Protein AF-A0A7C1ZMS7-F1 (afdb_monomer_lite)

Radius of gyration: 22.12 Å; chains: 1; bounding box: 70×26×34 Å

Structure (mmCIF, N/CA/C/O backbone):
data_AF-A0A7C1ZMS7-F1
#
_entry.id   AF-A0A7C1ZMS7-F1
#
loop_
_atom_site.group_PDB
_atom_site.id
_atom_site.type_symbol
_atom_site.label_atom_id
_atom_site.label_alt_id
_atom_site.label_comp_id
_atom_site.label_asym_id
_atom_site.label_entity_id
_atom_site.label_seq_id
_atom_site.pdbx_PDB_ins_code
_atom_site.Cartn_x
_atom_site.Cartn_y
_atom_site.Cartn_z
_atom_site.occupancy
_atom_site.B_iso_or_equiv
_atom_site.auth_seq_id
_atom_site.auth_comp_id
_atom_site.auth_asym_id
_atom_site.auth_atom_id
_atom_site.pdbx_PDB_model_num
ATOM 1 N N . MET A 1 1 ? 53.573 1.572 -4.766 1.00 58.03 1 MET A N 1
ATOM 2 C CA . MET A 1 1 ? 52.845 0.411 -4.200 1.00 58.03 1 MET A CA 1
ATOM 3 C C . MET A 1 1 ? 51.619 0.790 -3.358 1.00 58.03 1 MET A C 1
ATOM 5 O O . MET A 1 1 ? 50.557 0.246 -3.617 1.00 58.03 1 MET A O 1
ATOM 9 N N . LEU A 1 2 ? 51.682 1.760 -2.434 1.00 72.56 2 LEU A N 1
ATOM 10 C CA . LEU A 1 2 ? 50.532 2.152 -1.585 1.00 72.56 2 LEU A CA 1
ATOM 11 C C . LEU A 1 2 ? 49.310 2.748 -2.324 1.00 72.56 2 LEU A C 1
ATOM 13 O O . LEU A 1 2 ? 48.178 2.602 -1.866 1.00 72.56 2 LEU A O 1
ATOM 17 N N . LYS A 1 3 ? 49.507 3.375 -3.492 1.00 65.75 3 LYS A N 1
ATOM 18 C CA . LYS A 1 3 ? 48.408 3.945 -4.304 1.00 65.75 3 LYS A CA 1
ATOM 19 C C . LYS A 1 3 ? 47.444 2.879 -4.857 1.00 65.75 3 LYS A C 1
ATOM 21 O O . LYS A 1 3 ? 46.276 3.170 -5.088 1.00 65.75 3 LYS A O 1
ATOM 26 N N . TRP A 1 4 ? 47.908 1.639 -5.012 1.00 68.06 4 TRP A N 1
ATOM 27 C CA . TRP A 1 4 ? 47.104 0.517 -5.513 1.00 68.06 4 TRP A CA 1
ATOM 28 C C . TRP A 1 4 ? 46.163 -0.060 -4.446 1.00 68.06 4 TRP A C 1
ATOM 30 O O . TRP A 1 4 ? 45.035 -0.449 -4.742 1.00 68.06 4 TRP A O 1
ATOM 40 N N . PHE A 1 5 ? 46.599 -0.050 -3.185 1.00 76.00 5 PHE A N 1
ATOM 41 C CA . PHE A 1 5 ? 45.799 -0.512 -2.052 1.00 76.00 5 PHE A CA 1
ATOM 42 C C . PHE A 1 5 ? 44.733 0.511 -1.637 1.00 76.00 5 PHE A C 1
ATOM 44 O O . PHE A 1 5 ? 43.619 0.120 -1.297 1.00 76.00 5 PHE A O 1
ATOM 51 N N . LYS A 1 6 ? 45.024 1.817 -1.756 1.00 70.25 6 LYS A N 1
ATOM 52 C CA . LYS A 1 6 ? 44.030 2.884 -1.537 1.00 70.25 6 LYS A CA 1
ATOM 53 C C . LYS A 1 6 ? 42.895 2.828 -2.571 1.00 70.25 6 LYS A C 1
ATOM 55 O O . LYS A 1 6 ? 41.732 2.821 -2.182 1.00 70.25 6 LYS A O 1
ATOM 60 N N . LYS A 1 7 ? 43.232 2.628 -3.853 1.00 64.12 7 LYS A N 1
ATOM 61 C CA . LYS A 1 7 ? 42.255 2.446 -4.941 1.00 64.12 7 LYS A CA 1
ATOM 62 C C . LYS A 1 7 ? 41.354 1.219 -4.728 1.00 64.12 7 LYS A C 1
ATOM 64 O O . LYS A 1 7 ? 40.158 1.296 -4.976 1.00 64.12 7 LYS A O 1
ATOM 69 N N . LYS A 1 8 ? 41.891 0.103 -4.211 1.00 59.81 8 LYS A N 1
ATOM 70 C CA . LYS A 1 8 ? 41.090 -1.085 -3.845 1.00 59.81 8 LYS A CA 1
ATOM 71 C C . LYS A 1 8 ? 40.156 -0.843 -2.652 1.00 59.81 8 LYS A C 1
ATOM 73 O O . LYS A 1 8 ? 39.054 -1.381 -2.644 1.00 59.81 8 LYS A O 1
ATOM 78 N N . LYS A 1 9 ? 40.570 -0.040 -1.664 1.00 60.09 9 LYS A N 1
ATOM 79 C CA . LYS A 1 9 ? 39.741 0.307 -0.495 1.00 60.09 9 LYS A CA 1
ATOM 80 C C . LYS A 1 9 ? 38.590 1.254 -0.868 1.00 60.09 9 LYS A C 1
ATOM 82 O O . LYS A 1 9 ? 37.492 1.090 -0.351 1.00 60.09 9 LYS A O 1
ATOM 87 N N . GLU A 1 10 ? 38.823 2.174 -1.806 1.00 58.28 10 GLU A N 1
ATOM 88 C CA . GLU A 1 10 ? 37.791 3.051 -2.385 1.00 58.28 10 GLU A CA 1
ATOM 89 C C . GLU A 1 10 ? 36.828 2.278 -3.310 1.00 58.28 10 GLU A C 1
ATOM 91 O O . GLU A 1 10 ? 35.621 2.469 -3.227 1.00 58.28 10 GLU A O 1
ATOM 96 N N . GLN A 1 11 ? 37.319 1.316 -4.103 1.00 56.75 11 GLN A N 1
ATOM 97 C CA . GLN A 1 11 ? 36.472 0.457 -4.952 1.00 56.75 11 GLN A CA 1
ATOM 98 C C . GLN A 1 11 ? 35.642 -0.580 -4.171 1.00 56.75 11 GLN A C 1
ATOM 100 O O . GLN A 1 11 ? 34.615 -1.039 -4.664 1.00 56.75 11 GLN A O 1
ATOM 105 N N . ALA A 1 12 ? 36.047 -0.947 -2.951 1.00 56.03 12 ALA A N 1
ATOM 106 C CA . ALA A 1 12 ? 35.298 -1.869 -2.090 1.00 56.03 12 ALA A CA 1
ATOM 107 C C . ALA A 1 12 ? 34.083 -1.222 -1.390 1.00 56.03 12 ALA A C 1
ATOM 109 O O . ALA A 1 12 ? 33.251 -1.937 -0.826 1.00 56.03 12 ALA A O 1
ATOM 110 N N . LEU A 1 13 ? 33.967 0.112 -1.420 1.00 54.50 13 LEU A N 1
ATOM 111 C CA . LEU A 1 13 ? 32.829 0.853 -0.862 1.00 54.50 13 LEU A CA 1
ATOM 112 C C . LEU A 1 13 ? 31.648 0.962 -1.835 1.00 54.50 13 LEU A C 1
ATOM 114 O O . LEU A 1 13 ? 30.526 1.209 -1.394 1.00 54.50 13 LEU A O 1
ATOM 118 N N . GLU A 1 14 ? 31.843 0.661 -3.121 1.00 60.34 14 GLU A N 1
ATOM 119 C CA . GLU A 1 14 ? 30.737 0.449 -4.0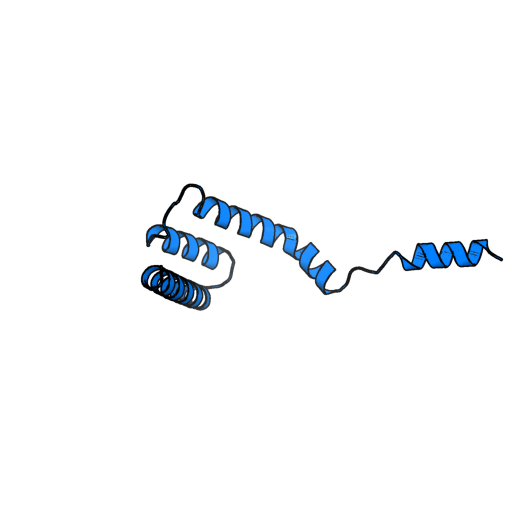55 1.00 60.34 14 GLU A CA 1
ATOM 120 C C . GLU A 1 14 ? 30.157 -0.960 -3.881 1.00 60.34 14 GLU A C 1
ATOM 122 O O . GLU A 1 14 ? 30.313 -1.863 -4.710 1.00 60.34 14 GLU A O 1
ATOM 127 N N . LYS A 1 15 ? 29.460 -1.175 -2.761 1.00 65.56 15 LYS A N 1
ATOM 128 C CA . LYS A 1 15 ? 28.594 -2.345 -2.606 1.00 65.56 15 LYS A CA 1
ATOM 129 C C . LYS A 1 15 ? 27.516 -2.258 -3.682 1.00 65.56 15 LYS A C 1
ATOM 131 O O . LYS A 1 15 ? 26.557 -1.505 -3.535 1.00 65.56 15 LYS A O 1
ATOM 136 N N . LYS A 1 16 ? 27.672 -3.035 -4.763 1.00 71.75 16 LYS A N 1
ATOM 137 C CA . LYS A 1 16 ? 26.636 -3.208 -5.792 1.00 71.75 16 LYS A CA 1
ATOM 138 C C . LYS A 1 16 ? 25.285 -3.375 -5.087 1.00 71.75 16 LYS A C 1
ATOM 140 O O . LYS A 1 16 ? 25.188 -4.251 -4.221 1.00 71.75 16 LYS A O 1
ATOM 145 N N . PRO A 1 17 ? 24.259 -2.576 -5.434 1.00 79.06 17 PRO A N 1
ATOM 146 C CA . PRO A 1 17 ? 22.995 -2.616 -4.719 1.00 79.06 17 PRO A CA 1
ATOM 147 C C . PRO A 1 17 ? 22.455 -4.039 -4.762 1.00 79.06 17 PRO A C 1
ATOM 149 O O . PRO A 1 17 ? 22.438 -4.674 -5.829 1.00 79.06 17 PRO A O 1
ATOM 152 N N . SER A 1 18 ? 22.074 -4.543 -3.585 1.00 91.25 18 SER A N 1
ATOM 153 C CA . SER A 1 18 ? 21.511 -5.882 -3.436 1.00 91.25 18 SER A CA 1
ATOM 154 C C . SER A 1 18 ? 20.291 -6.025 -4.347 1.00 91.25 18 SER A C 1
ATOM 156 O O . SER A 1 18 ? 19.641 -5.038 -4.699 1.00 91.25 18 SER A O 1
ATOM 158 N N . ARG A 1 19 ? 19.948 -7.254 -4.743 1.00 93.00 19 ARG A N 1
ATOM 159 C CA . ARG A 1 19 ? 18.779 -7.488 -5.613 1.00 93.00 19 ARG A CA 1
ATOM 160 C C . ARG A 1 19 ? 17.496 -6.903 -5.005 1.00 93.00 19 ARG A C 1
ATOM 162 O O . ARG A 1 19 ? 16.690 -6.332 -5.728 1.00 93.00 19 ARG A O 1
ATOM 169 N N . LEU A 1 20 ? 17.372 -6.968 -3.677 1.00 93.88 20 LEU A N 1
ATOM 170 C CA . LEU A 1 20 ? 16.288 -6.343 -2.918 1.00 93.88 20 LEU A CA 1
ATOM 171 C C . LEU A 1 20 ? 16.328 -4.813 -2.981 1.00 93.88 20 LEU A C 1
ATOM 173 O O . LEU A 1 20 ? 15.279 -4.205 -3.147 1.00 93.88 20 LEU A O 1
ATOM 177 N N . SER A 1 21 ? 17.507 -4.188 -2.881 1.00 92.69 21 SER A N 1
ATOM 178 C CA . SER A 1 21 ? 17.647 -2.732 -3.055 1.00 92.69 21 SER A CA 1
ATOM 179 C C . SER A 1 21 ? 17.153 -2.309 -4.434 1.00 92.69 21 SER A C 1
ATOM 181 O O . SER A 1 21 ? 16.284 -1.458 -4.540 1.00 92.69 21 SER A O 1
ATOM 183 N N . ARG A 1 22 ? 17.605 -3.005 -5.483 1.00 92.81 22 ARG A N 1
ATOM 184 C CA . ARG A 1 22 ? 17.183 -2.730 -6.862 1.00 92.81 22 ARG A CA 1
ATOM 185 C C . ARG A 1 22 ? 15.678 -2.913 -7.059 1.00 92.81 22 ARG A C 1
ATOM 187 O O . ARG A 1 22 ? 15.075 -2.168 -7.820 1.00 92.81 22 ARG A O 1
ATOM 194 N N . LEU A 1 23 ? 15.074 -3.911 -6.411 1.00 94.75 23 LEU A N 1
ATOM 195 C CA . LEU A 1 23 ? 13.626 -4.120 -6.454 1.00 94.75 23 LEU A CA 1
ATOM 196 C C . LEU A 1 23 ? 12.874 -2.988 -5.741 1.00 94.75 23 LEU A C 1
ATOM 198 O O . LEU A 1 23 ? 11.909 -2.468 -6.289 1.00 94.75 23 LEU A O 1
ATOM 202 N N . LYS A 1 24 ? 13.337 -2.574 -4.556 1.00 93.75 24 LYS A N 1
ATOM 203 C CA . LYS A 1 24 ? 12.759 -1.443 -3.816 1.00 93.75 24 LYS A CA 1
ATOM 204 C C . LYS A 1 24 ? 12.818 -0.151 -4.625 1.00 93.75 24 LYS A C 1
ATOM 206 O O . LYS A 1 24 ? 11.815 0.548 -4.685 1.00 93.75 24 LYS A O 1
ATOM 211 N N . ASP A 1 25 ? 13.948 0.121 -5.274 1.00 94.94 25 ASP A N 1
ATOM 212 C CA . ASP A 1 25 ? 14.123 1.311 -6.111 1.00 94.94 25 ASP A CA 1
ATOM 213 C C . ASP A 1 25 ? 13.15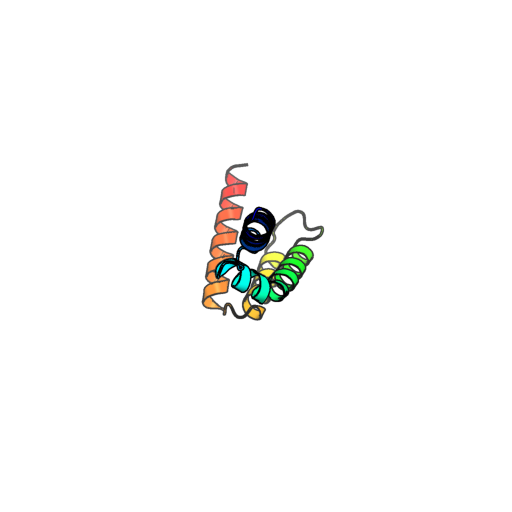0 1.296 -7.297 1.00 94.94 25 ASP A C 1
ATOM 215 O O . ASP A 1 25 ? 12.506 2.299 -7.595 1.00 94.94 25 ASP A O 1
ATOM 219 N N . LYS A 1 26 ? 12.967 0.131 -7.932 1.00 95.25 26 LYS A N 1
ATOM 220 C CA . LYS A 1 26 ? 12.005 -0.041 -9.033 1.00 95.25 26 LYS A CA 1
ATOM 221 C C . LYS A 1 26 ? 10.545 0.11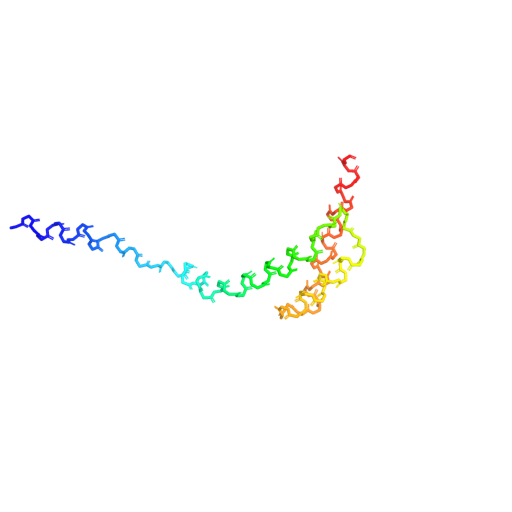8 -8.601 1.00 95.25 26 LYS A C 1
ATOM 223 O O . LYS A 1 26 ? 9.735 0.569 -9.400 1.00 95.25 26 LYS A O 1
ATOM 228 N N . LEU A 1 27 ? 10.211 -0.238 -7.362 1.00 96.19 27 LEU A N 1
ATOM 229 C CA . LEU A 1 27 ? 8.858 -0.119 -6.804 1.00 96.19 27 LEU A CA 1
ATOM 230 C C . LEU A 1 27 ? 8.618 1.209 -6.073 1.00 96.19 27 LEU A C 1
ATOM 232 O O . LEU A 1 27 ? 7.530 1.418 -5.536 1.00 96.19 27 LEU A O 1
ATOM 236 N N . LEU A 1 28 ? 9.610 2.104 -6.032 1.00 96.25 28 LEU A N 1
ATOM 237 C CA . LEU A 1 28 ? 9.557 3.316 -5.218 1.00 96.25 28 LEU A CA 1
ATOM 238 C C . LEU A 1 28 ? 8.341 4.181 -5.562 1.00 96.25 28 LEU A C 1
ATOM 240 O O . LEU A 1 28 ? 7.611 4.575 -4.658 1.00 96.25 28 LEU A O 1
ATOM 244 N N . LYS A 1 29 ? 8.090 4.402 -6.856 1.00 95.31 29 LYS A N 1
ATOM 245 C CA . LYS A 1 29 ? 6.969 5.222 -7.331 1.00 95.31 29 LYS A CA 1
ATOM 246 C C . LYS A 1 29 ? 5.611 4.614 -6.970 1.00 95.31 29 LYS A C 1
ATOM 248 O O . LYS A 1 29 ? 4.746 5.320 -6.468 1.00 95.31 29 LYS A O 1
ATOM 253 N N . THR A 1 30 ? 5.438 3.303 -7.161 1.00 93.94 30 THR A N 1
ATOM 254 C CA . THR A 1 30 ? 4.210 2.593 -6.762 1.00 93.94 30 THR A CA 1
ATOM 255 C C . THR A 1 30 ? 3.978 2.720 -5.264 1.00 93.94 30 THR A C 1
ATOM 257 O O . THR A 1 30 ? 2.875 3.045 -4.837 1.00 93.94 30 THR A O 1
ATOM 260 N N . ARG A 1 31 ? 5.034 2.531 -4.460 1.00 94.12 31 ARG A N 1
ATOM 261 C CA . ARG A 1 31 ? 4.948 2.666 -3.005 1.00 94.12 31 ARG A CA 1
ATOM 262 C C . ARG A 1 31 ? 4.569 4.085 -2.594 1.00 94.12 31 ARG A C 1
ATOM 264 O O . ARG A 1 31 ? 3.716 4.233 -1.734 1.00 94.12 31 ARG A O 1
ATOM 271 N N . GLN A 1 32 ? 5.193 5.102 -3.187 1.00 95.69 32 GLN A N 1
ATOM 272 C CA . GLN A 1 32 ? 4.912 6.507 -2.880 1.00 95.69 32 GLN A CA 1
ATOM 273 C C . GLN A 1 32 ? 3.456 6.856 -3.181 1.00 95.69 32 GLN A C 1
ATOM 275 O O . GLN A 1 32 ? 2.737 7.234 -2.263 1.00 95.69 32 GLN A O 1
ATOM 280 N N . ASN A 1 33 ? 2.997 6.613 -4.411 1.00 94.25 33 ASN A N 1
ATOM 281 C CA . ASN A 1 33 ? 1.623 6.908 -4.813 1.00 94.25 33 ASN A CA 1
ATOM 282 C C . ASN A 1 33 ? 0.598 6.164 -3.945 1.00 94.25 33 ASN A C 1
ATOM 284 O O . ASN A 1 33 ? -0.409 6.735 -3.536 1.00 94.25 33 ASN A O 1
ATOM 288 N N . PHE A 1 34 ? 0.849 4.884 -3.653 1.00 93.94 34 PHE A N 1
ATOM 289 C CA . PHE A 1 34 ? -0.036 4.095 -2.803 1.00 93.94 34 PHE A CA 1
ATOM 290 C C . PHE A 1 34 ? -0.076 4.649 -1.373 1.00 93.94 34 PHE A C 1
ATOM 292 O O . PHE A 1 34 ? -1.153 4.896 -0.840 1.00 93.94 34 PHE A O 1
ATOM 299 N N . SER A 1 35 ? 1.086 4.910 -0.767 1.00 92.50 35 SER A N 1
ATOM 300 C CA . SER A 1 35 ? 1.166 5.481 0.580 1.00 92.50 35 SER A CA 1
ATOM 301 C C . SER A 1 35 ? 0.534 6.869 0.673 1.00 92.50 35 SER A C 1
ATOM 303 O O . SER A 1 35 ? -0.110 7.161 1.671 1.00 92.50 35 SER A O 1
ATOM 305 N N . GLU A 1 36 ? 0.673 7.712 -0.348 1.00 94.19 36 GLU A N 1
ATOM 306 C CA . GLU A 1 36 ? 0.025 9.027 -0.397 1.00 94.19 36 GLU A CA 1
ATOM 307 C C . GLU A 1 36 ? -1.503 8.915 -0.408 1.00 94.19 36 GLU A C 1
ATOM 309 O O . GLU A 1 36 ? -2.158 9.590 0.384 1.00 94.19 36 GLU A O 1
ATOM 314 N N . ARG A 1 37 ? -2.077 8.024 -1.231 1.00 92.69 37 ARG A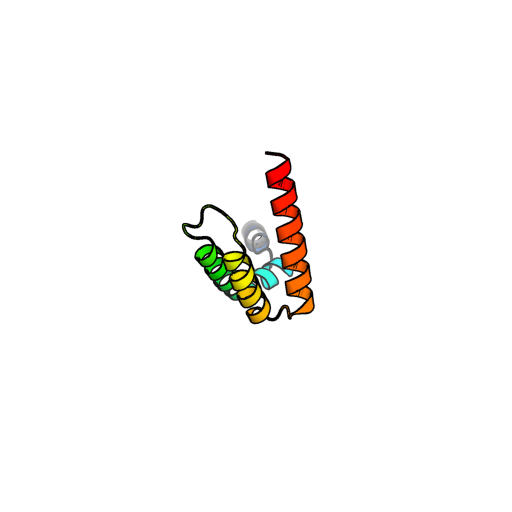 N 1
ATOM 315 C CA . ARG A 1 37 ? -3.536 7.799 -1.268 1.00 92.69 37 ARG A CA 1
ATOM 316 C C . ARG A 1 37 ? -4.069 7.293 0.069 1.00 92.69 37 ARG A C 1
ATOM 318 O O . ARG A 1 37 ? -5.078 7.794 0.550 1.00 92.69 37 ARG A O 1
ATOM 325 N N . ILE A 1 38 ? -3.356 6.354 0.689 1.00 91.06 38 ILE A N 1
ATOM 326 C CA . ILE A 1 38 ? -3.705 5.831 2.012 1.00 91.06 38 ILE A CA 1
ATOM 327 C C . ILE A 1 38 ? -3.612 6.928 3.080 1.00 91.06 38 ILE A C 1
ATOM 329 O O . ILE A 1 38 ? -4.533 7.093 3.871 1.00 91.06 38 ILE A O 1
ATOM 333 N N . ASN A 1 39 ? -2.542 7.723 3.093 1.00 91.25 39 ASN A N 1
ATOM 334 C CA . ASN A 1 39 ? -2.412 8.827 4.045 1.00 91.25 39 ASN A CA 1
ATOM 335 C C . ASN A 1 39 ? -3.528 9.864 3.876 1.00 91.25 39 ASN A C 1
ATOM 337 O O . ASN A 1 39 ? -4.004 10.403 4.869 1.00 91.25 39 ASN A O 1
ATOM 341 N N . HIS A 1 40 ? -3.939 10.135 2.635 1.00 91.94 40 HIS A N 1
ATOM 342 C CA . HIS A 1 40 ? -5.033 11.055 2.345 1.00 91.94 40 HIS A CA 1
ATOM 343 C C . HIS A 1 40 ? -6.381 10.528 2.853 1.00 91.94 40 HIS A C 1
ATOM 345 O O . HIS A 1 40 ? -7.121 11.294 3.460 1.00 91.94 40 HIS A O 1
ATOM 351 N N . LEU A 1 41 ? -6.655 9.228 2.689 1.00 90.44 41 LEU A N 1
ATOM 352 C CA . LEU A 1 41 ? -7.866 8.580 3.203 1.00 90.44 41 LEU A CA 1
ATOM 353 C C . LEU A 1 41 ? -8.039 8.785 4.720 1.00 90.44 41 LEU A C 1
ATOM 355 O O . LEU A 1 41 ? -9.125 9.102 5.198 1.00 90.44 41 LEU A O 1
ATOM 359 N N . PHE A 1 42 ? -6.954 8.647 5.485 1.00 86.31 42 PHE A N 1
ATOM 360 C CA . PHE A 1 42 ? -6.993 8.774 6.946 1.00 86.31 42 PHE A CA 1
ATOM 361 C C . PHE A 1 42 ? -6.775 10.207 7.457 1.00 86.31 42 PHE A C 1
ATOM 363 O O . PHE A 1 42 ? -6.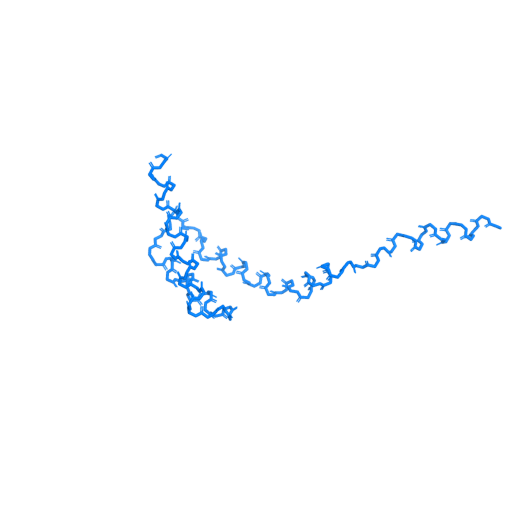815 10.448 8.667 1.00 86.31 42 PHE A O 1
ATOM 370 N N . LEU A 1 43 ? -6.528 11.179 6.575 1.00 88.12 43 LEU A N 1
ATOM 371 C CA . LEU A 1 43 ? -6.174 12.531 6.992 1.00 88.12 43 LEU A CA 1
ATOM 372 C C . LEU A 1 43 ? -7.367 13.212 7.681 1.00 88.12 43 LEU A C 1
ATOM 374 O O . LEU A 1 43 ? -8.420 13.419 7.086 1.00 88.12 43 LEU A O 1
ATOM 378 N N . GLY A 1 44 ? -7.204 13.578 8.954 1.00 78.38 44 GLY A N 1
ATOM 379 C CA . GLY A 1 44 ? -8.251 14.258 9.727 1.00 78.38 44 GLY A CA 1
ATOM 380 C C . GLY A 1 44 ? -9.399 13.357 10.203 1.00 78.38 44 GLY A C 1
ATOM 381 O O . GLY A 1 44 ? -10.327 13.861 10.837 1.00 78.38 44 GLY A O 1
ATOM 382 N N . LYS A 1 45 ? -9.336 12.043 9.954 1.00 79.06 45 LYS A N 1
ATOM 383 C CA . LYS A 1 45 ? -10.302 11.059 10.459 1.00 79.06 45 LYS A CA 1
ATOM 384 C C . LYS A 1 45 ? -9.857 10.562 11.839 1.00 79.06 45 LYS A C 1
ATOM 386 O O . LYS A 1 45 ? -8.703 10.181 12.020 1.00 79.06 45 LYS A O 1
ATOM 391 N N . LYS A 1 46 ? -10.753 10.617 12.831 1.00 71.56 46 LYS A N 1
ATOM 392 C CA . LYS A 1 46 ? -10.470 10.191 14.218 1.00 71.56 46 LYS A CA 1
ATOM 393 C C . LYS A 1 46 ? -10.766 8.714 14.468 1.00 71.56 46 LYS A C 1
ATOM 395 O O . LYS A 1 46 ? -10.123 8.114 15.321 1.00 71.56 46 LYS A O 1
ATOM 400 N N . GLU A 1 47 ? -11.713 8.156 13.724 1.00 78.81 47 GLU A N 1
ATOM 401 C CA . GLU A 1 47 ? -12.199 6.783 13.854 1.00 78.81 47 GLU A CA 1
ATOM 402 C C . GLU A 1 47 ? -12.215 6.125 12.472 1.00 78.81 47 GLU A C 1
ATOM 404 O O . GLU A 1 47 ? -12.296 6.820 11.456 1.00 78.81 47 GLU A O 1
ATOM 409 N N . ILE A 1 48 ? -12.085 4.797 12.441 1.00 81.81 48 ILE A N 1
ATOM 410 C CA . ILE A 1 48 ? -12.203 4.005 11.214 1.00 81.81 48 ILE A CA 1
ATOM 411 C C . ILE A 1 48 ? -13.656 3.547 11.123 1.00 81.81 48 ILE A C 1
ATOM 413 O O . ILE A 1 48 ? -14.055 2.622 11.826 1.00 81.81 48 ILE A O 1
ATOM 417 N N . ASP A 1 49 ? -14.430 4.217 10.277 1.00 85.62 49 ASP A N 1
ATOM 418 C CA . ASP A 1 49 ? -15.825 3.891 9.998 1.00 85.62 49 ASP A CA 1
ATOM 419 C C . ASP A 1 49 ? -15.965 3.019 8.735 1.00 85.62 49 ASP A C 1
ATOM 421 O O . ASP A 1 49 ? -14.994 2.720 8.035 1.00 85.62 49 ASP A O 1
ATOM 425 N N . GLU A 1 50 ? -17.192 2.573 8.459 1.00 88.06 50 GLU A N 1
ATOM 426 C CA . GLU A 1 50 ? -17.516 1.753 7.284 1.00 88.06 50 GLU A CA 1
ATOM 427 C C . GLU A 1 50 ? -17.164 2.464 5.970 1.00 88.06 50 GLU A C 1
ATOM 429 O O . GLU A 1 50 ? -16.623 1.845 5.057 1.00 88.06 50 GLU A O 1
ATOM 434 N N . HIS A 1 51 ? -17.358 3.782 5.911 1.00 89.81 51 HIS A N 1
ATOM 435 C CA . HIS A 1 51 ? -17.056 4.583 4.730 1.00 89.81 51 HIS A CA 1
ATOM 436 C C . HIS A 1 51 ? -15.555 4.585 4.394 1.00 89.81 51 HIS A C 1
ATOM 438 O O . HIS A 1 51 ? -15.169 4.414 3.238 1.00 89.81 51 HIS A O 1
ATOM 444 N N . ILE A 1 52 ? -14.688 4.696 5.404 1.00 90.38 52 ILE A N 1
ATOM 445 C CA . ILE A 1 52 ? -13.234 4.595 5.221 1.00 90.38 52 ILE A CA 1
ATOM 446 C C . ILE A 1 52 ? -12.830 3.202 4.724 1.00 90.38 52 ILE A C 1
ATOM 448 O O . ILE A 1 52 ? -11.892 3.077 3.933 1.00 90.38 52 ILE A O 1
ATOM 452 N N . LEU A 1 53 ? -13.503 2.147 5.190 1.00 92.00 53 LEU A N 1
ATOM 453 C CA . LEU A 1 53 ? -13.226 0.781 4.744 1.00 92.00 53 LEU A CA 1
ATOM 454 C C . LEU A 1 53 ? -13.636 0.557 3.282 1.00 92.00 53 LEU A C 1
ATOM 456 O O . LEU A 1 53 ? -12.887 -0.097 2.557 1.00 92.00 53 LEU A O 1
ATOM 460 N N . GLU A 1 54 ? -14.755 1.131 2.840 1.00 92.88 54 GLU A N 1
ATOM 461 C CA . GLU A 1 54 ? -15.179 1.104 1.433 1.00 92.88 54 GLU A CA 1
ATOM 462 C C . GLU A 1 54 ? -14.189 1.846 0.522 1.00 92.88 54 GLU A C 1
ATOM 464 O O . GLU A 1 54 ? -13.737 1.302 -0.487 1.00 92.88 54 GLU A O 1
ATOM 469 N N . GLU A 1 55 ? -13.771 3.059 0.897 1.00 93.62 55 GLU A N 1
ATOM 470 C CA . GLU A 1 55 ? -12.761 3.805 0.133 1.00 93.62 55 GLU A CA 1
ATOM 471 C C . GLU A 1 55 ? -11.418 3.053 0.085 1.00 93.62 55 GLU A C 1
ATOM 473 O O . GLU A 1 55 ? -10.730 3.028 -0.942 1.00 93.62 55 GLU A O 1
ATOM 478 N N . LEU A 1 56 ? -11.033 2.399 1.187 1.00 94.50 56 LEU A N 1
ATOM 479 C CA . LEU A 1 56 ? -9.845 1.551 1.226 1.00 94.50 56 LEU A CA 1
ATOM 480 C C . LEU A 1 56 ? -9.971 0.351 0.276 1.00 94.50 56 LEU A C 1
ATOM 482 O O . LEU A 1 56 ? -8.998 0.018 -0.403 1.00 94.50 56 LEU A O 1
ATOM 486 N N . GLU A 1 57 ? -11.137 -0.293 0.211 1.00 95.25 57 GLU A N 1
ATOM 487 C CA . GLU A 1 57 ? -11.411 -1.390 -0.722 1.00 95.25 57 GLU A CA 1
ATOM 488 C C . GLU A 1 57 ? -11.248 -0.937 -2.179 1.00 95.25 57 GLU A C 1
ATOM 490 O O . GLU A 1 57 ? -10.516 -1.579 -2.939 1.00 95.25 57 GLU A O 1
ATOM 495 N N . GLU A 1 58 ? -11.811 0.213 -2.557 1.00 95.38 58 GLU A N 1
ATOM 496 C CA . GLU A 1 58 ? -11.607 0.798 -3.887 1.00 95.38 58 GLU A CA 1
ATOM 497 C C . GLU A 1 58 ? -10.121 1.037 -4.189 1.00 95.38 58 GLU A C 1
ATOM 499 O O . GLU A 1 58 ? -9.618 0.661 -5.255 1.00 95.38 58 GLU A O 1
ATOM 504 N N . ILE A 1 59 ? -9.382 1.622 -3.238 1.00 94.44 59 ILE A N 1
ATOM 505 C CA . ILE A 1 59 ? -7.944 1.877 -3.384 1.00 94.44 59 ILE A CA 1
ATOM 506 C C . ILE A 1 59 ? -7.169 0.582 -3.650 1.00 94.44 59 ILE A C 1
ATOM 508 O O . ILE A 1 59 ? -6.262 0.581 -4.488 1.00 94.44 59 ILE A O 1
ATOM 512 N N . LEU A 1 60 ? -7.504 -0.493 -2.938 1.00 95.75 60 LEU A N 1
ATOM 513 C CA . LEU A 1 60 ? -6.837 -1.789 -3.036 1.00 95.75 60 LEU A CA 1
ATOM 514 C C . LEU A 1 60 ? -7.181 -2.510 -4.347 1.00 95.75 60 LEU A C 1
ATOM 516 O O . LEU A 1 60 ? -6.280 -3.047 -4.995 1.00 95.75 60 LEU A O 1
ATOM 520 N N . ILE A 1 61 ? -8.436 -2.454 -4.797 1.00 96.00 61 ILE A N 1
ATOM 521 C CA . ILE A 1 61 ? -8.845 -3.006 -6.096 1.00 96.00 61 ILE A CA 1
ATOM 522 C C . ILE A 1 61 ? -8.117 -2.285 -7.238 1.00 96.00 61 ILE A C 1
ATOM 524 O O . ILE A 1 61 ? -7.561 -2.945 -8.116 1.00 96.00 61 ILE A O 1
ATOM 528 N N . MET A 1 62 ? -8.038 -0.948 -7.194 1.00 93.38 62 MET A N 1
ATOM 529 C CA . MET A 1 62 ? -7.286 -0.145 -8.173 1.00 93.38 62 MET A CA 1
ATOM 530 C C . MET A 1 62 ? -5.775 -0.412 -8.159 1.00 93.38 62 MET A C 1
ATOM 532 O O . MET A 1 62 ? -5.085 -0.068 -9.116 1.00 93.38 62 MET A O 1
ATOM 536 N N . ALA A 1 63 ? -5.243 -0.981 -7.076 1.00 94.06 63 ALA A N 1
ATOM 537 C CA . ALA A 1 63 ? -3.834 -1.343 -6.945 1.00 94.06 63 ALA A CA 1
ATOM 538 C C . ALA A 1 63 ? -3.515 -2.742 -7.510 1.00 94.06 63 ALA A C 1
ATOM 540 O O . ALA A 1 63 ? -2.481 -3.315 -7.164 1.00 94.06 63 ALA A O 1
ATOM 541 N N . ASP A 1 64 ? -4.392 -3.292 -8.355 1.00 94.81 64 ASP A N 1
ATOM 542 C CA . ASP A 1 64 ? -4.262 -4.605 -8.997 1.00 94.81 64 ASP A CA 1
ATOM 543 C C . ASP A 1 64 ? -4.209 -5.792 -8.011 1.00 94.81 64 ASP A C 1
ATOM 545 O O . ASP A 1 64 ? -3.672 -6.855 -8.326 1.00 94.81 64 ASP A O 1
ATOM 549 N N . LEU A 1 65 ? -4.782 -5.649 -6.807 1.00 93.56 65 LEU A N 1
ATOM 550 C CA . LEU A 1 65 ? -4.890 -6.753 -5.837 1.00 93.56 65 LEU A CA 1
ATOM 551 C C . LEU A 1 65 ? -6.048 -7.708 -6.156 1.00 93.56 65 LEU A C 1
ATOM 553 O O . LEU A 1 65 ? -6.007 -8.882 -5.787 1.00 93.56 65 LEU A O 1
ATOM 557 N N . GLY A 1 66 ? -7.074 -7.208 -6.846 1.00 96.06 66 GLY A N 1
ATOM 558 C CA . GLY A 1 66 ? -8.300 -7.945 -7.138 1.00 96.06 66 GLY A CA 1
ATOM 559 C C . GLY A 1 66 ? -9.268 -8.021 -5.952 1.00 96.06 66 GLY A C 1
ATOM 560 O O . GLY A 1 66 ? -8.926 -7.723 -4.806 1.00 96.06 66 GLY A O 1
ATOM 561 N N . VAL A 1 67 ? -10.504 -8.429 -6.243 1.00 95.94 67 VAL A N 1
ATOM 562 C CA . VAL A 1 67 ? -11.630 -8.404 -5.291 1.00 95.94 67 VAL A CA 1
ATOM 563 C C . VAL A 1 67 ? -11.410 -9.367 -4.122 1.00 95.94 67 VAL A C 1
ATOM 565 O O . VAL A 1 67 ? -11.468 -8.959 -2.968 1.00 95.94 67 VAL A O 1
ATOM 568 N N . GLU A 1 68 ? -11.082 -10.631 -4.399 1.00 96.94 68 GLU A N 1
ATOM 569 C CA . GLU A 1 68 ? -10.976 -11.664 -3.357 1.00 96.94 68 GLU A CA 1
ATOM 570 C C . GLU A 1 68 ? -9.885 -11.348 -2.319 1.00 96.94 68 GLU A C 1
ATOM 572 O O . GLU A 1 68 ? -10.095 -11.491 -1.112 1.00 96.94 68 GLU A O 1
ATOM 577 N N . ALA A 1 69 ? -8.707 -10.914 -2.777 1.00 96.38 69 ALA A N 1
ATOM 578 C CA . ALA A 1 69 ? -7.604 -10.573 -1.884 1.00 96.38 69 ALA A CA 1
ATOM 579 C C . ALA A 1 69 ? -7.928 -9.326 -1.053 1.00 96.38 69 ALA A C 1
ATOM 581 O O . ALA A 1 69 ? -7.627 -9.291 0.141 1.00 96.38 69 ALA A O 1
ATOM 582 N N . THR A 1 70 ? -8.574 -8.338 -1.675 1.00 96.94 70 THR A N 1
ATOM 583 C CA . THR A 1 70 ? -8.989 -7.102 -1.010 1.00 96.94 70 THR A CA 1
ATOM 584 C C . THR A 1 70 ? -10.011 -7.379 0.085 1.00 96.94 70 THR A C 1
ATOM 586 O O . THR A 1 70 ? -9.779 -7.000 1.231 1.00 96.94 70 THR A O 1
ATOM 589 N N . GLN A 1 71 ? -11.067 -8.139 -0.212 1.00 96.44 71 GLN A N 1
ATOM 590 C CA . GLN A 1 71 ? -12.096 -8.506 0.765 1.00 96.44 71 GLN A CA 1
ATOM 591 C C . GLN A 1 71 ? -11.505 -9.232 1.978 1.00 96.44 71 GLN A C 1
ATOM 593 O O . GLN A 1 71 ? -11.800 -8.883 3.121 1.00 96.44 71 GLN A O 1
ATOM 598 N N . LYS A 1 72 ? -10.601 -10.196 1.751 1.00 96.81 72 LYS A N 1
ATOM 599 C CA . LYS A 1 72 ? -9.884 -10.877 2.843 1.00 96.81 72 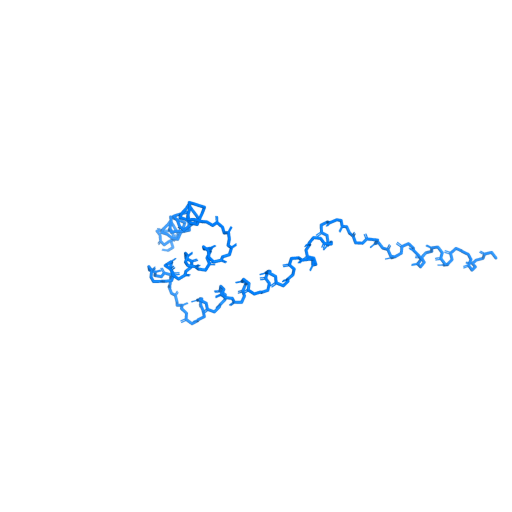LYS A CA 1
ATOM 600 C C . LYS A 1 72 ? -9.058 -9.898 3.678 1.00 96.81 72 LYS A C 1
ATOM 602 O O . LYS A 1 72 ? -8.964 -10.057 4.895 1.00 96.81 72 LYS A O 1
ATOM 607 N N . LEU A 1 73 ? -8.426 -8.907 3.052 1.00 94.38 73 LEU A N 1
ATOM 608 C CA . LEU A 1 73 ? -7.623 -7.911 3.756 1.00 94.38 73 LEU A CA 1
ATOM 609 C C . LEU A 1 73 ? -8.497 -7.011 4.642 1.00 94.38 73 LEU A C 1
ATOM 611 O O . LEU A 1 73 ? -8.174 -6.833 5.816 1.00 94.38 73 LEU A O 1
ATOM 615 N N . ILE A 1 74 ? -9.610 -6.508 4.099 1.00 93.75 74 ILE A N 1
ATOM 616 C CA . ILE A 1 74 ? -10.568 -5.649 4.806 1.00 93.75 74 ILE A CA 1
ATOM 617 C C . ILE A 1 74 ? -11.195 -6.394 5.984 1.00 93.75 74 ILE A C 1
ATOM 619 O O . ILE A 1 74 ? -11.138 -5.901 7.105 1.00 93.75 74 ILE A O 1
ATOM 623 N N . GLN A 1 75 ? -11.678 -7.624 5.787 1.00 93.50 75 GLN A N 1
ATOM 624 C CA . GLN A 1 75 ? -12.234 -8.439 6.876 1.00 93.50 75 GLN A CA 1
ATOM 625 C C . GLN A 1 75 ? -11.238 -8.629 8.027 1.00 93.50 75 GLN A C 1
ATOM 627 O O . GLN A 1 75 ? -11.582 -8.447 9.196 1.00 93.50 75 GLN A O 1
ATOM 632 N N . ASN A 1 76 ? -9.982 -8.951 7.702 1.00 92.38 76 ASN A N 1
ATOM 633 C CA . ASN A 1 76 ? -8.924 -9.097 8.699 1.00 92.38 76 ASN A CA 1
ATOM 634 C C . ASN A 1 76 ? -8.616 -7.779 9.425 1.00 92.38 76 ASN A C 1
ATOM 636 O O . ASN A 1 76 ? -8.267 -7.800 10.607 1.00 92.38 76 ASN A O 1
ATOM 640 N N . LEU A 1 77 ? -8.703 -6.642 8.730 1.00 88.69 77 LEU A N 1
ATOM 641 C CA . LEU A 1 77 ? -8.519 -5.318 9.318 1.00 88.69 77 LEU A CA 1
ATOM 642 C C . LEU A 1 77 ? -9.650 -5.011 10.307 1.00 88.69 77 LEU A C 1
ATOM 644 O O . LEU A 1 77 ? -9.366 -4.725 11.468 1.00 88.69 77 LEU A O 1
ATOM 648 N N . THR A 1 78 ? -10.907 -5.157 9.881 1.00 87.69 78 THR A N 1
ATOM 649 C CA . THR A 1 78 ? -12.099 -4.909 10.704 1.00 87.69 78 THR A CA 1
ATOM 650 C C . THR A 1 78 ? -12.084 -5.761 11.966 1.00 87.69 78 THR A C 1
ATOM 652 O O . THR A 1 78 ? -12.209 -5.233 13.067 1.00 87.69 78 THR A O 1
ATOM 655 N N . GLN A 1 79 ? -11.814 -7.066 11.838 1.00 89.62 79 GLN A N 1
ATOM 656 C CA . GLN A 1 79 ? -11.721 -7.964 12.991 1.00 89.62 79 GLN A CA 1
ATOM 657 C C . GLN A 1 79 ? -10.665 -7.512 14.006 1.00 89.62 79 GLN A C 1
ATOM 659 O O . GLN A 1 79 ? -10.897 -7.603 15.213 1.00 89.62 79 GLN A O 1
ATOM 664 N N . LYS A 1 80 ? -9.500 -7.044 13.541 1.00 84.56 80 LYS A N 1
ATOM 665 C CA . LYS A 1 80 ? -8.418 -6.573 14.419 1.00 84.56 80 LYS A CA 1
ATOM 666 C C . LYS A 1 80 ? -8.752 -5.248 15.097 1.00 84.56 80 LYS A C 1
ATOM 668 O O . LYS A 1 80 ? -8.364 -5.066 16.249 1.00 84.56 80 LYS A O 1
ATOM 673 N N . THR A 1 81 ? -9.445 -4.346 14.408 1.00 81.25 81 THR A N 1
ATOM 674 C CA . THR A 1 81 ? -9.897 -3.073 14.982 1.00 81.25 81 THR A CA 1
ATOM 675 C C . THR A 1 81 ? -10.943 -3.319 16.065 1.00 81.25 81 THR A C 1
ATOM 677 O O . THR A 1 81 ? -10.735 -2.884 17.195 1.00 81.25 81 THR A O 1
ATOM 680 N N . SER A 1 82 ? -11.967 -4.138 15.795 1.00 77.00 82 SER A N 1
ATOM 681 C CA . SER A 1 82 ? -12.977 -4.500 16.800 1.00 77.00 82 SER A CA 1
ATOM 682 C C . SER A 1 82 ? -12.356 -5.183 18.022 1.00 77.00 82 SER A C 1
ATOM 684 O O . SER A 1 82 ? -12.684 -4.848 19.151 1.00 77.00 82 SER A O 1
ATOM 686 N N . GLN A 1 83 ? -11.390 -6.092 17.836 1.00 75.88 83 GLN A N 1
ATOM 687 C CA . GLN A 1 83 ? -10.668 -6.711 18.959 1.00 75.88 83 GLN A CA 1
ATOM 688 C C . GLN A 1 83 ? -9.877 -5.702 19.803 1.00 75.88 83 GLN A C 1
ATOM 690 O O . GLN A 1 83 ? -9.705 -5.918 21.000 1.00 75.88 83 GLN A O 1
ATOM 695 N N . LYS A 1 84 ? -9.368 -4.619 19.210 1.00 66.12 84 LYS A N 1
ATOM 696 C CA . LYS A 1 84 ? -8.641 -3.575 19.944 1.00 66.12 84 LYS A CA 1
ATOM 697 C C . LYS A 1 84 ? -9.568 -2.664 20.740 1.00 66.12 84 LYS A C 1
ATOM 699 O O . LYS A 1 84 ? -9.206 -2.302 21.855 1.00 66.12 84 LYS A O 1
ATOM 704 N N . GLU A 1 85 ? -10.737 -2.338 20.199 1.00 59.53 85 GLU A N 1
ATOM 705 C CA . GLU A 1 85 ? -11.751 -1.541 20.901 1.00 59.53 85 GLU A CA 1
ATOM 706 C C . GLU A 1 85 ? -12.307 -2.264 22.131 1.00 59.53 85 GLU A C 1
ATOM 708 O O . GLU A 1 85 ? -12.583 -1.632 23.138 1.00 59.53 85 GLU A O 1
ATOM 713 N N . ILE A 1 86 ? -12.391 -3.597 22.096 1.00 55.28 86 ILE A N 1
ATOM 714 C CA . ILE A 1 86 ? -12.858 -4.398 23.241 1.00 55.28 86 ILE A CA 1
ATOM 715 C C . ILE A 1 86 ? -11.799 -4.481 24.366 1.00 55.28 86 ILE A C 1
ATOM 717 O O . ILE A 1 86 ? -12.133 -4.771 25.511 1.00 55.28 86 ILE A O 1
ATOM 721 N N . ASN A 1 87 ? -10.519 -4.242 24.056 1.00 49.50 87 ASN A N 1
ATOM 722 C CA . ASN A 1 87 ? -9.395 -4.378 24.993 1.00 49.50 87 ASN A CA 1
ATOM 723 C C . ASN A 1 87 ? -8.809 -3.031 25.468 1.00 49.50 87 ASN A C 1
ATOM 725 O O . ASN A 1 87 ? -7.747 -3.039 26.097 1.00 49.50 87 ASN A O 1
ATOM 729 N N . SER A 1 88 ? -9.444 -1.899 25.139 1.00 45.59 88 SER A N 1
ATOM 730 C CA . SER A 1 88 ? -8.981 -0.546 25.493 1.00 45.59 88 SER A CA 1
ATOM 731 C C . SER A 1 88 ? -9.951 0.165 26.427 1.00 45.59 88 SER A C 1
ATOM 733 O O . SER A 1 88 ? -11.170 -0.067 26.293 1.00 45.59 88 SER A O 1
#

Sequence (88 aa):
MLKWFKKKKEQALEKKPSRLSRLKDKLLKTRQNFSERINHLFLGKKEIDEHILEELEEILIMADLGVEATQKLIQNLTQKTSQKEINS

Foldseek 3Di:
DVVVVVVVVVVVVCPPQDPVSVVCVVCVVVVVVLVVQLCVLCPPPPDCDPVSLVSQLVSCVVSVCHNVSSVVVSVVVVVVRVVVVVVD

pLDDT: mean 84.05, std 14.06, range [45.59, 96.94]

InterPro domains:
  IPR013822 Signal recognition particle SRP54, helical bundle [PF02881] (34-87)
  IPR013822 Signal recognition particle SRP54, helical bundle [SM00963] (23-86)
  IPR036225 SRP/SRP receptor, N-terminal [SSF47364] (18-86)
  IPR042101 Signal recognition particle SRP54, N-terminal domain superfamily [G3DSA:1.20.120.140] (5-88)

Secondary structure (DSSP, 8-state):
-HHHHHHHHHHTT-----HHHHHHHHTHHHHHHHHHHHHHHTTT-SS--HHHHHHHHHHHIIIII-HHHHHHHHHHHHHHHHHHHTT-

Organism: Desulfofervidus auxilii (NCBI:txid1621989)